Protein AF-A0A2M8Q9L0-F1 (afdb_monomer_lite)

Structure (mmCIF, N/CA/C/O backbone):
data_AF-A0A2M8Q9L0-F1
#
_entry.id   AF-A0A2M8Q9L0-F1
#
loop_
_atom_site.group_PDB
_atom_site.id
_atom_si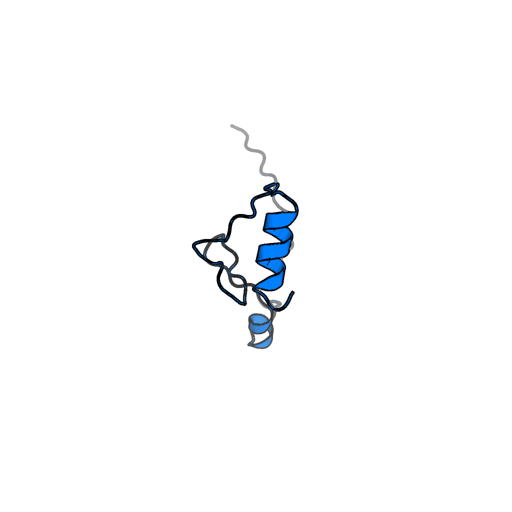te.type_symbol
_atom_site.label_atom_id
_atom_site.label_alt_id
_atom_site.label_comp_id
_atom_site.label_asym_id
_atom_site.label_entity_id
_atom_site.label_seq_id
_atom_site.pdbx_PDB_ins_code
_atom_site.Cartn_x
_atom_site.Cartn_y
_atom_site.Cartn_z
_atom_site.occupancy
_atom_site.B_iso_or_equiv
_atom_site.auth_seq_id
_atom_site.auth_comp_id
_atom_site.auth_asym_id
_atom_site.auth_atom_id
_atom_site.pdbx_PDB_model_num
ATOM 1 N N . MET A 1 1 ? -0.079 10.446 -54.856 1.00 35.31 1 MET A N 1
ATOM 2 C CA . MET A 1 1 ? 0.571 9.661 -53.784 1.00 35.31 1 MET A CA 1
ATOM 3 C C . MET A 1 1 ? 1.822 10.414 -53.358 1.00 35.31 1 MET A C 1
ATOM 5 O O . MET A 1 1 ? 2.715 10.554 -54.178 1.00 35.31 1 MET A O 1
ATOM 9 N N . ASN A 1 2 ? 1.869 10.963 -52.145 1.00 40.16 2 ASN A N 1
ATOM 10 C CA . ASN A 1 2 ? 3.086 11.559 -51.586 1.00 40.16 2 ASN A CA 1
ATOM 11 C C . ASN A 1 2 ? 3.147 11.199 -50.098 1.00 40.16 2 ASN A C 1
ATOM 13 O O . ASN A 1 2 ? 2.294 11.634 -49.329 1.00 40.16 2 ASN A O 1
ATOM 17 N N . GLY A 1 3 ? 4.108 10.357 -49.724 1.00 42.12 3 GLY A N 1
ATOM 18 C CA . GLY A 1 3 ? 4.418 10.045 -48.335 1.00 42.12 3 GLY A CA 1
ATOM 19 C C . GLY A 1 3 ? 5.735 10.712 -47.960 1.00 42.12 3 GLY A C 1
ATOM 20 O O . GLY A 1 3 ? 6.795 10.237 -48.362 1.00 42.12 3 GLY A O 1
ATOM 21 N N . SER A 1 4 ? 5.662 11.803 -47.197 1.00 48.38 4 SER A N 1
ATOM 22 C CA . SER A 1 4 ? 6.824 12.453 -46.584 1.00 48.38 4 SER A CA 1
ATOM 23 C C . SER A 1 4 ? 7.430 11.521 -45.533 1.00 48.38 4 SER A C 1
ATOM 25 O O . SER A 1 4 ? 6.831 11.289 -44.483 1.00 48.38 4 SER A O 1
ATOM 27 N N . LYS A 1 5 ? 8.612 10.967 -45.818 1.00 55.16 5 LYS A N 1
ATOM 28 C CA . LYS A 1 5 ? 9.391 10.178 -44.859 1.00 55.16 5 LYS A CA 1
ATOM 29 C C . LYS A 1 5 ? 10.128 11.140 -43.929 1.00 55.16 5 LYS A C 1
ATOM 31 O O . LYS A 1 5 ? 11.167 11.676 -44.297 1.00 55.16 5 LYS A O 1
ATOM 36 N N . ASN A 1 6 ? 9.599 11.341 -42.726 1.00 59.81 6 ASN A N 1
ATOM 37 C CA . ASN A 1 6 ? 10.377 11.912 -41.630 1.00 59.81 6 ASN A CA 1
ATOM 38 C C . ASN A 1 6 ? 11.412 10.862 -41.209 1.00 59.81 6 ASN A C 1
ATOM 40 O O . ASN A 1 6 ? 11.105 9.962 -40.429 1.00 59.81 6 ASN A O 1
ATOM 44 N N . ALA A 1 7 ? 12.602 10.924 -41.805 1.00 61.00 7 ALA A N 1
ATOM 45 C CA . ALA A 1 7 ? 13.723 10.076 -41.437 1.00 61.00 7 ALA A CA 1
ATOM 46 C C . ALA A 1 7 ? 14.134 10.411 -39.997 1.00 61.00 7 ALA A C 1
ATOM 48 O O . ALA A 1 7 ? 14.567 11.527 -39.707 1.00 61.00 7 ALA A O 1
ATOM 49 N N . LEU A 1 8 ? 13.939 9.454 -39.091 1.00 61.19 8 LEU A N 1
ATOM 50 C CA . LEU A 1 8 ? 14.536 9.481 -37.762 1.00 61.19 8 LEU A CA 1
ATOM 51 C C . LEU A 1 8 ? 16.055 9.572 -37.955 1.00 61.19 8 LEU A C 1
ATOM 53 O O . LEU A 1 8 ? 16.621 8.798 -38.722 1.00 61.19 8 LEU A O 1
ATOM 57 N N . GLN A 1 9 ? 16.681 10.560 -37.321 1.00 58.84 9 GLN A N 1
ATOM 58 C CA . GLN A 1 9 ? 18.130 10.737 -37.323 1.00 58.84 9 GLN A CA 1
ATOM 59 C C . GLN A 1 9 ? 18.754 9.477 -36.709 1.00 58.84 9 GLN A C 1
ATOM 61 O O . GLN A 1 9 ? 18.646 9.259 -35.503 1.00 58.84 9 GLN A O 1
ATOM 66 N N . ASP A 1 10 ? 19.344 8.629 -37.548 1.00 65.00 10 ASP A N 1
ATOM 67 C CA . ASP A 1 10 ? 20.111 7.462 -37.127 1.00 65.00 10 ASP A CA 1
ATOM 68 C C . ASP A 1 10 ? 21.438 7.960 -36.550 1.00 65.00 10 ASP A C 1
ATOM 70 O O . ASP A 1 10 ? 22.398 8.239 -37.269 1.00 65.00 10 ASP A O 1
ATOM 74 N N . THR A 1 11 ? 21.472 8.181 -35.237 1.00 63.12 11 THR A N 1
ATOM 75 C CA . THR A 1 11 ? 22.715 8.451 -34.515 1.00 63.12 11 THR A CA 1
ATOM 76 C C . THR A 1 11 ? 23.448 7.123 -34.359 1.00 63.12 11 THR A C 1
ATOM 78 O O . THR A 1 11 ? 23.410 6.516 -33.288 1.00 63.12 11 THR A O 1
ATOM 81 N N . GLY A 1 12 ? 24.029 6.651 -35.463 1.00 61.31 12 GLY A N 1
ATOM 82 C CA . GLY A 1 12 ? 24.723 5.376 -35.571 1.00 61.31 12 GLY A CA 1
ATOM 83 C C . GLY A 1 12 ? 25.786 5.237 -34.490 1.00 61.31 12 GLY A C 1
ATOM 84 O O . GLY A 1 12 ? 26.853 5.844 -34.561 1.00 61.31 12 GLY A O 1
ATOM 85 N N . ARG A 1 13 ? 25.465 4.450 -33.467 1.00 67.88 13 ARG A N 1
ATOM 86 C CA . ARG A 1 13 ? 26.438 3.909 -32.528 1.00 67.88 13 ARG A CA 1
ATOM 87 C C . ARG A 1 13 ? 26.955 2.615 -33.141 1.00 67.88 13 ARG A C 1
ATOM 89 O O . ARG A 1 13 ? 26.139 1.789 -33.549 1.00 67.88 13 ARG A O 1
ATOM 96 N N . ASP A 1 14 ? 28.273 2.473 -33.229 1.00 76.25 14 ASP A N 1
ATOM 97 C CA . ASP A 1 14 ? 28.893 1.257 -33.749 1.00 76.25 14 ASP A CA 1
ATOM 98 C C . ASP A 1 14 ? 28.439 0.056 -32.892 1.00 76.25 14 ASP A C 1
ATOM 100 O O . ASP A 1 14 ? 28.518 0.142 -31.659 1.00 76.25 14 ASP A O 1
ATOM 104 N N . PRO A 1 15 ? 27.896 -1.026 -33.483 1.00 71.12 15 PRO A N 1
ATOM 105 C CA . PRO A 1 15 ? 27.579 -2.244 -32.740 1.00 71.12 15 PRO A CA 1
ATOM 106 C C . PRO A 1 15 ? 28.790 -2.828 -31.997 1.00 71.12 15 PRO A C 1
ATOM 108 O O . PRO A 1 15 ? 28.588 -3.481 -30.974 1.00 71.12 15 PRO A O 1
ATOM 111 N N . ASP A 1 16 ? 30.014 -2.544 -32.450 1.00 81.06 16 ASP A N 1
ATOM 112 C CA . ASP A 1 16 ? 31.251 -2.988 -31.803 1.00 81.06 16 ASP A CA 1
ATOM 113 C C . ASP A 1 16 ? 31.625 -2.132 -30.565 1.00 81.06 16 ASP A C 1
ATOM 115 O O . ASP A 1 16 ? 32.418 -2.564 -29.732 1.00 81.06 16 ASP A O 1
ATOM 119 N N . ASP A 1 17 ? 30.995 -0.960 -30.381 1.00 80.94 17 ASP A N 1
ATOM 120 C CA . ASP A 1 17 ? 31.113 -0.082 -29.196 1.00 80.94 17 ASP A CA 1
ATOM 121 C C . ASP A 1 17 ? 29.997 -0.336 -28.147 1.00 80.94 17 ASP A C 1
ATOM 123 O O . ASP A 1 17 ? 29.706 0.503 -27.269 1.00 80.94 17 ASP A O 1
ATOM 127 N N . ALA A 1 18 ? 29.289 -1.465 -28.257 1.00 82.06 18 ALA A N 1
ATOM 128 C CA . ALA A 1 18 ? 28.281 -1.871 -27.285 1.00 82.06 18 ALA A CA 1
ATOM 129 C C . ALA A 1 18 ? 28.942 -2.335 -25.971 1.00 82.06 18 ALA A C 1
ATOM 131 O O . ALA A 1 18 ? 29.969 -3.010 -25.991 1.00 82.06 18 ALA A O 1
ATOM 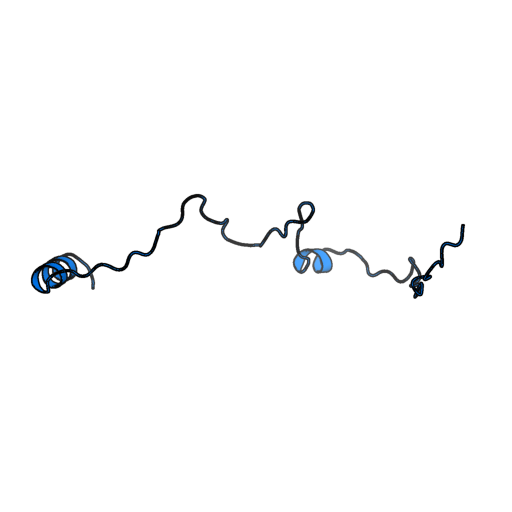132 N N . PRO A 1 19 ? 28.375 -1.990 -24.802 1.00 82.75 19 PRO A N 1
ATOM 133 C CA . PRO A 1 19 ? 28.876 -2.509 -23.538 1.00 82.75 19 PRO A CA 1
ATOM 1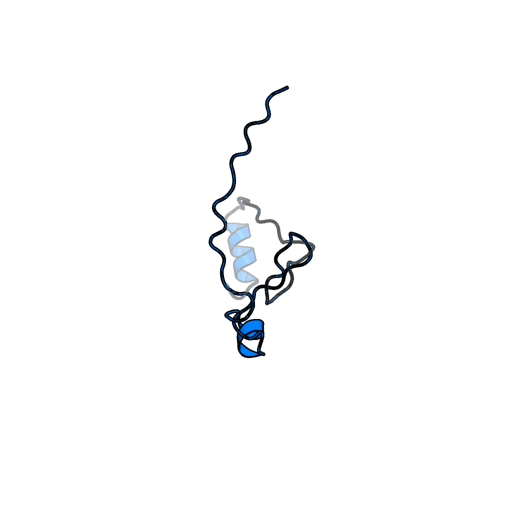34 C C . PRO A 1 19 ? 28.626 -4.018 -23.429 1.00 82.75 19 PRO A C 1
ATOM 136 O O . PRO A 1 19 ? 27.594 -4.519 -23.879 1.00 82.75 19 PRO A O 1
ATOM 139 N N . GLU A 1 20 ? 29.535 -4.712 -22.750 1.00 87.12 20 GLU A N 1
ATOM 140 C CA . GLU A 1 20 ? 29.382 -6.130 -22.428 1.00 87.12 20 GLU A CA 1
ATOM 141 C C . GLU A 1 20 ? 28.178 -6.365 -21.502 1.00 87.12 20 GLU A C 1
ATOM 143 O O . GLU A 1 20 ? 27.920 -5.602 -20.564 1.00 87.12 20 GLU A O 1
ATOM 148 N N . LEU A 1 21 ? 27.443 -7.450 -21.758 1.00 89.06 21 LEU A N 1
ATOM 149 C CA . LEU A 1 21 ? 26.323 -7.902 -20.929 1.00 89.06 21 LEU A CA 1
ATOM 150 C C . LEU A 1 21 ? 26.828 -8.882 -19.866 1.00 89.06 21 LEU A C 1
ATOM 152 O O . LEU A 1 21 ? 26.526 -10.073 -19.903 1.00 89.06 21 LEU A O 1
ATOM 156 N N . ASP A 1 22 ? 27.645 -8.378 -18.948 1.00 90.62 22 ASP A N 1
ATOM 157 C CA . ASP A 1 22 ? 28.209 -9.154 -17.845 1.00 90.62 22 ASP A CA 1
ATOM 158 C C . ASP A 1 22 ? 27.223 -9.334 -16.671 1.00 90.62 22 ASP A C 1
ATOM 160 O O . ASP A 1 22 ? 26.116 -8.787 -16.645 1.00 90.62 22 ASP A O 1
ATOM 164 N N . ASP A 1 23 ? 27.618 -10.113 -15.661 1.00 90.75 23 ASP A N 1
ATOM 165 C CA . ASP A 1 23 ? 26.780 -10.352 -14.478 1.00 90.75 23 ASP A CA 1
ATOM 166 C C . ASP A 1 23 ? 26.422 -9.041 -13.757 1.00 90.75 23 ASP A C 1
ATOM 168 O O . ASP A 1 23 ? 25.283 -8.858 -13.324 1.00 90.75 23 ASP A O 1
ATOM 172 N N . ALA A 1 24 ? 27.355 -8.082 -13.701 1.00 89.62 24 ALA A N 1
ATOM 173 C CA . ALA A 1 24 ? 27.131 -6.770 -13.098 1.00 89.62 24 ALA A CA 1
ATOM 174 C C . ALA A 1 24 ? 26.057 -5.961 -13.847 1.00 89.62 24 ALA A C 1
ATOM 176 O O . ALA A 1 24 ? 25.281 -5.231 -13.222 1.00 89.62 24 ALA A O 1
ATOM 177 N N 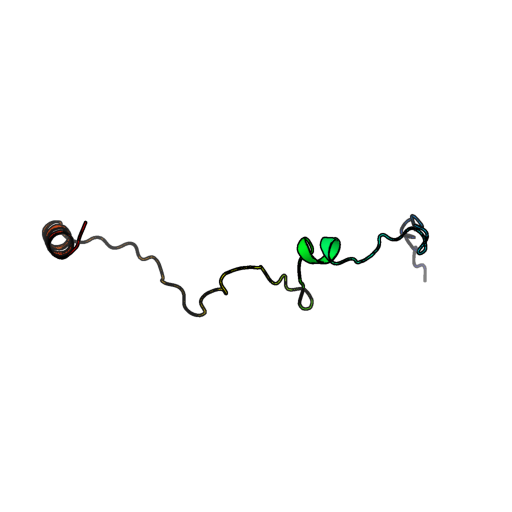. PHE A 1 25 ? 25.970 -6.093 -15.175 1.00 90.38 25 PHE A N 1
ATOM 178 C CA . PHE A 1 25 ? 24.873 -5.549 -15.966 1.00 90.38 25 PHE A CA 1
ATOM 179 C C . PHE A 1 25 ? 23.534 -6.177 -15.562 1.00 90.38 25 PHE A C 1
ATOM 181 O O . PHE A 1 25 ? 22.574 -5.444 -15.308 1.00 90.38 25 PHE A O 1
ATOM 188 N N . PHE A 1 26 ? 23.460 -7.505 -15.451 1.00 87.94 26 PHE A N 1
ATOM 189 C CA . PHE A 1 26 ? 22.217 -8.204 -15.111 1.00 87.94 26 PHE A CA 1
ATOM 190 C C . PHE A 1 26 ? 21.769 -7.996 -13.661 1.00 87.94 26 PHE A C 1
ATOM 192 O O . PHE A 1 26 ? 20.567 -7.951 -13.394 1.00 87.94 26 PHE A O 1
ATOM 199 N N . GLU A 1 27 ? 22.694 -7.813 -12.721 1.00 87.75 27 GLU A N 1
ATOM 200 C CA . GLU A 1 27 ? 22.367 -7.557 -11.316 1.00 87.75 27 GLU A CA 1
ATOM 201 C C . GLU A 1 27 ? 21.568 -6.265 -11.106 1.00 87.75 27 GLU A C 1
ATOM 203 O O . GLU A 1 27 ? 20.702 -6.211 -10.220 1.00 87.75 27 GLU A O 1
ATOM 208 N N . ARG A 1 28 ? 21.848 -5.243 -11.925 1.00 86.31 28 ARG A N 1
ATOM 209 C CA . ARG A 1 28 ? 21.182 -3.930 -11.903 1.00 86.31 28 ARG A CA 1
ATOM 210 C C . ARG A 1 28 ? 20.057 -3.785 -12.928 1.00 86.31 28 ARG A C 1
ATOM 212 O O . ARG A 1 28 ? 19.318 -2.807 -12.859 1.00 86.31 28 ARG A O 1
ATOM 219 N N . ALA A 1 29 ? 19.942 -4.707 -13.879 1.00 88.62 29 ALA A N 1
ATOM 220 C CA . ALA A 1 29 ? 18.952 -4.626 -14.942 1.00 88.62 29 ALA A CA 1
ATOM 221 C C . ALA A 1 29 ? 17.529 -4.914 -14.437 1.00 88.62 29 ALA A C 1
ATOM 223 O O . ALA A 1 29 ? 17.291 -5.760 -13.570 1.00 88.62 29 ALA A O 1
ATOM 224 N N . ASP A 1 30 ? 16.561 -4.236 -15.048 1.00 90.25 30 ASP A N 1
ATOM 225 C CA . ASP A 1 30 ? 15.143 -4.518 -14.871 1.00 90.25 30 ASP A CA 1
ATOM 226 C C . ASP A 1 30 ? 14.715 -5.707 -15.743 1.00 90.25 30 ASP A C 1
ATOM 228 O O . ASP A 1 30 ? 14.971 -5.746 -16.948 1.00 90.25 30 ASP A O 1
ATOM 232 N N . ARG A 1 31 ? 14.013 -6.681 -15.151 1.00 89.06 31 ARG A N 1
ATOM 233 C CA . ARG A 1 31 ? 13.486 -7.838 -15.888 1.00 89.06 31 ARG A CA 1
ATOM 234 C C . ARG A 1 31 ? 12.103 -7.530 -16.449 1.00 89.06 31 ARG A C 1
ATOM 236 O O . ARG A 1 31 ? 11.186 -7.229 -15.689 1.00 89.06 31 ARG A O 1
ATOM 243 N N . PHE A 1 32 ? 11.921 -7.726 -17.749 1.00 90.25 32 PHE A N 1
ATOM 244 C CA . PHE A 1 32 ? 10.625 -7.601 -18.416 1.00 90.25 32 PHE A CA 1
ATOM 245 C C . PHE A 1 32 ? 10.098 -8.952 -18.915 1.00 90.25 32 PHE A C 1
ATOM 247 O O . PHE A 1 32 ? 10.864 -9.853 -19.253 1.00 90.25 32 PHE A O 1
ATOM 254 N N . ASP A 1 33 ? 8.774 -9.074 -18.950 1.00 88.38 33 ASP A N 1
ATOM 255 C CA . ASP A 1 33 ? 8.009 -10.152 -19.577 1.00 88.38 33 ASP A CA 1
ATOM 256 C C . ASP A 1 33 ? 7.006 -9.499 -20.544 1.00 88.38 33 ASP A C 1
ATOM 258 O O . ASP A 1 33 ? 5.977 -8.950 -20.131 1.00 88.38 33 ASP A O 1
ATOM 262 N N . GLY A 1 34 ? 7.386 -9.408 -21.823 1.00 90.88 34 GLY A N 1
ATOM 263 C CA . GLY A 1 34 ? 6.727 -8.532 -22.795 1.00 90.88 34 GLY A CA 1
ATOM 264 C C . GLY A 1 34 ? 6.759 -7.060 -22.337 1.00 90.88 34 GLY A C 1
ATOM 265 O O . GLY A 1 34 ? 7.828 -6.557 -21.999 1.00 90.88 34 GLY A O 1
ATOM 266 N N . PRO A 1 35 ? 5.616 -6.351 -22.278 1.00 90.31 35 PRO A N 1
ATOM 267 C CA . PRO A 1 35 ? 5.555 -4.977 -21.770 1.00 90.31 35 PRO A CA 1
ATOM 268 C C . PRO A 1 35 ? 5.555 -4.887 -20.230 1.00 90.31 35 PRO A C 1
ATOM 270 O O . PRO A 1 35 ? 5.483 -3.788 -19.677 1.00 90.31 35 PRO A O 1
ATOM 273 N N . ARG A 1 36 ? 5.577 -6.018 -19.505 1.00 88.12 36 ARG A N 1
ATOM 274 C CA . ARG A 1 36 ? 5.413 -6.049 -18.045 1.00 88.12 36 ARG A CA 1
ATOM 275 C C . ARG A 1 36 ? 6.758 -6.058 -17.323 1.00 88.12 36 ARG A C 1
ATOM 277 O O . ARG A 1 36 ? 7.505 -7.024 -17.426 1.00 88.12 36 ARG A O 1
ATOM 284 N N . LEU A 1 37 ? 7.010 -5.041 -16.499 1.00 88.25 37 LEU A N 1
ATOM 285 C CA . LEU A 1 37 ? 8.141 -5.016 -15.566 1.00 88.25 37 LEU A CA 1
ATOM 286 C C . LEU A 1 37 ? 7.920 -6.000 -14.402 1.00 88.25 37 LEU A C 1
ATOM 288 O O . LEU A 1 37 ? 6.957 -5.877 -13.638 1.00 88.25 37 LEU A O 1
ATOM 292 N N . ILE A 1 38 ? 8.839 -6.948 -14.234 1.00 86.56 38 ILE A N 1
ATOM 293 C CA . ILE A 1 38 ? 8.883 -7.894 -13.119 1.00 86.56 38 ILE A CA 1
ATOM 294 C C . ILE A 1 38 ? 9.697 -7.275 -11.982 1.00 86.56 38 ILE A C 1
ATOM 296 O O . ILE A 1 38 ? 10.926 -7.292 -11.983 1.00 86.56 38 ILE A O 1
ATOM 300 N N . ARG A 1 39 ? 8.999 -6.729 -10.981 1.00 85.25 39 ARG A N 1
ATOM 301 C CA . ARG A 1 39 ? 9.640 -6.149 -9.794 1.00 85.25 39 ARG A CA 1
ATOM 302 C C . ARG A 1 39 ? 10.272 -7.235 -8.924 1.00 85.25 39 ARG A C 1
ATOM 304 O O . ARG A 1 39 ? 9.636 -8.244 -8.625 1.00 85.25 39 ARG A O 1
ATOM 311 N N . ARG A 1 40 ? 11.506 -6.992 -8.475 1.00 81.88 40 ARG A N 1
ATOM 312 C CA . ARG A 1 40 ? 12.183 -7.822 -7.466 1.00 81.88 40 ARG A CA 1
ATOM 313 C C . ARG A 1 40 ? 11.465 -7.676 -6.113 1.00 81.88 40 ARG A C 1
ATOM 315 O O . ARG A 1 40 ? 10.958 -6.601 -5.796 1.00 81.88 40 ARG A O 1
ATOM 322 N N . GLY A 1 41 ? 11.440 -8.738 -5.308 1.00 82.81 41 GLY A N 1
ATOM 323 C CA . GLY A 1 41 ? 10.868 -8.726 -3.955 1.00 82.81 41 GLY A CA 1
ATOM 324 C C . GLY A 1 41 ? 9.580 -9.540 -3.806 1.00 82.81 41 GLY A C 1
ATOM 325 O O . GLY A 1 41 ? 9.337 -10.487 -4.553 1.00 82.81 41 GLY A O 1
ATOM 326 N N . ARG A 1 42 ? 8.773 -9.211 -2.787 1.00 80.12 42 ARG A N 1
ATOM 327 C CA . ARG A 1 42 ? 7.552 -9.961 -2.450 1.00 80.12 42 ARG A CA 1
ATOM 328 C C . ARG A 1 42 ? 6.531 -9.860 -3.596 1.00 80.12 42 ARG A C 1
ATOM 330 O O . ARG A 1 42 ? 6.145 -8.740 -3.939 1.00 80.12 42 ARG A O 1
ATOM 337 N N . PRO A 1 43 ? 6.045 -10.995 -4.137 1.00 80.44 43 PRO A N 1
ATOM 338 C CA . PRO A 1 43 ? 4.968 -10.990 -5.116 1.00 80.44 43 PRO A CA 1
ATOM 339 C C . PRO A 1 43 ? 3.744 -10.228 -4.594 1.00 80.44 43 PRO A C 1
ATOM 341 O O . PRO A 1 43 ? 3.461 -10.276 -3.389 1.00 80.44 43 PRO A O 1
ATOM 344 N N . PRO A 1 44 ? 3.000 -9.526 -5.465 1.00 78.94 44 PRO A N 1
ATOM 345 C CA . PRO A 1 44 ? 1.747 -8.916 -5.056 1.00 78.94 44 PRO A CA 1
ATOM 346 C C . PRO A 1 44 ? 0.803 -10.008 -4.541 1.00 78.94 44 PRO A C 1
ATOM 348 O O . PRO A 1 44 ? 0.638 -11.040 -5.184 1.00 78.94 44 PRO A O 1
ATOM 351 N N . ALA A 1 45 ? 0.179 -9.777 -3.386 1.00 84.88 45 ALA A N 1
ATOM 352 C CA . ALA A 1 45 ? -0.873 -10.664 -2.905 1.00 84.88 45 ALA A CA 1
ATOM 353 C C . ALA A 1 45 ? -2.043 -10.654 -3.901 1.00 84.88 45 ALA A C 1
ATOM 355 O O . ALA A 1 45 ? -2.477 -9.571 -4.308 1.00 84.88 45 ALA A O 1
ATOM 356 N N . GLU A 1 46 ? -2.541 -11.840 -4.262 1.00 85.62 46 GLU A N 1
ATOM 357 C CA . GLU A 1 46 ? -3.709 -11.998 -5.141 1.00 85.62 46 GLU A CA 1
ATOM 358 C C . GLU A 1 46 ? -4.947 -11.336 -4.530 1.00 85.62 46 GLU A C 1
ATOM 360 O O . GLU A 1 46 ? -5.664 -10.597 -5.201 1.00 85.62 46 GLU A O 1
ATOM 365 N N . VAL A 1 47 ? -5.139 -11.525 -3.222 1.00 88.62 47 VAL A N 1
ATOM 366 C CA . VAL A 1 47 ? -6.197 -10.884 -2.440 1.00 88.62 47 VAL A CA 1
ATOM 367 C C . VAL A 1 47 ? -5.569 -9.903 -1.462 1.00 88.62 47 VAL A C 1
ATOM 369 O O . VAL A 1 47 ? -4.767 -10.269 -0.600 1.00 88.62 47 VAL A O 1
ATOM 372 N N . ARG A 1 48 ? -5.938 -8.628 -1.593 1.00 87.81 48 ARG A N 1
ATOM 373 C CA . ARG A 1 48 ? -5.489 -7.555 -0.701 1.00 87.81 48 ARG A CA 1
ATOM 374 C C . ARG A 1 48 ? -6.558 -7.266 0.342 1.00 87.81 48 ARG A C 1
ATOM 376 O O . ARG A 1 48 ? -7.749 -7.293 0.045 1.00 87.81 48 ARG A O 1
ATOM 383 N N . LYS A 1 49 ? -6.122 -6.937 1.558 1.00 90.88 49 LYS A N 1
ATOM 384 C CA . LYS A 1 49 ? -7.019 -6.391 2.581 1.00 90.88 49 LYS A CA 1
ATOM 385 C C . LYS A 1 49 ? -7.595 -5.068 2.074 1.00 90.88 49 LYS A C 1
ATOM 387 O O . LYS A 1 49 ? -6.850 -4.235 1.560 1.00 90.88 49 LYS A O 1
ATOM 392 N N . VAL A 1 50 ? -8.899 -4.883 2.238 1.00 91.56 50 VAL A N 1
ATOM 393 C CA . VAL A 1 50 ? -9.584 -3.631 1.904 1.00 91.56 50 VAL A CA 1
ATOM 394 C C . VAL A 1 50 ? -9.664 -2.785 3.168 1.00 91.56 50 VAL A C 1
ATOM 396 O O . VAL A 1 50 ? -10.168 -3.245 4.191 1.00 91.56 50 VAL A O 1
ATOM 399 N N . SER A 1 51 ? -9.147 -1.558 3.114 1.00 93.06 51 SER A N 1
ATOM 400 C CA . SER A 1 51 ? -9.327 -0.590 4.196 1.00 93.06 51 SER A CA 1
ATOM 401 C C . SER A 1 51 ? -10.770 -0.088 4.196 1.00 93.06 51 SER A C 1
ATOM 403 O O . SER A 1 51 ? -11.230 0.443 3.185 1.00 93.06 51 SER A O 1
ATOM 405 N N . LEU A 1 52 ? -11.461 -0.222 5.327 1.00 92.56 52 LEU A N 1
ATOM 406 C CA . LEU A 1 52 ? -12.813 0.292 5.526 1.00 92.56 52 LEU A CA 1
ATOM 407 C C . LEU A 1 52 ? -12.795 1.339 6.645 1.00 92.56 52 LEU A C 1
ATOM 409 O O . LEU A 1 52 ? -12.166 1.127 7.680 1.00 92.56 52 LEU A O 1
ATOM 413 N N . THR A 1 53 ? -13.502 2.453 6.457 1.00 93.94 53 THR A N 1
ATOM 414 C CA . THR A 1 53 ? -13.728 3.446 7.515 1.00 93.94 53 THR A CA 1
ATOM 415 C C . THR A 1 53 ? -15.096 3.205 8.142 1.00 93.94 53 THR A C 1
ATOM 417 O O . THR A 1 53 ? -16.115 3.355 7.474 1.00 93.94 53 THR A O 1
ATOM 420 N N . VAL A 1 54 ? -15.118 2.849 9.426 1.00 93.06 54 VAL A N 1
ATOM 421 C CA . VAL A 1 54 ? -16.341 2.601 10.206 1.00 93.06 54 VAL A CA 1
ATOM 422 C C . VAL A 1 54 ? -16.255 3.372 11.515 1.00 93.06 54 VAL A C 1
ATOM 424 O O . VAL A 1 54 ? -15.172 3.515 12.083 1.00 93.06 54 VAL A O 1
ATOM 427 N N . ARG A 1 55 ? -17.394 3.886 11.983 1.00 94.62 55 ARG A N 1
ATOM 428 C CA . ARG A 1 55 ? -17.523 4.474 13.317 1.00 94.62 55 ARG A CA 1
ATOM 429 C C . ARG A 1 55 ? -18.132 3.435 14.249 1.00 94.62 55 ARG A C 1
ATOM 431 O O . ARG A 1 55 ? -19.146 2.837 13.905 1.00 94.62 55 ARG A O 1
ATOM 438 N N . PHE A 1 56 ? -17.505 3.251 15.401 1.00 94.44 56 PHE A N 1
ATOM 439 C CA . PHE A 1 56 ? -18.001 2.417 16.489 1.00 94.44 56 PHE A CA 1
ATOM 440 C C . PHE A 1 56 ? -18.268 3.298 17.705 1.00 94.44 56 PHE A C 1
ATOM 442 O O . PHE A 1 56 ? -17.648 4.358 17.839 1.00 94.44 56 PHE A O 1
ATOM 449 N N . ASP A 1 57 ? -19.163 2.849 18.581 1.00 97.44 57 ASP A N 1
ATOM 450 C CA . ASP A 1 57 ? -19.356 3.485 19.879 1.00 97.44 57 ASP A CA 1
ATOM 451 C C . ASP A 1 57 ? -18.084 3.373 20.738 1.00 97.44 57 ASP A C 1
ATOM 453 O O . ASP A 1 57 ? -17.331 2.399 20.595 1.00 97.44 57 ASP A O 1
ATOM 457 N N . PRO A 1 58 ? -17.827 4.341 21.637 1.00 96.00 58 PRO A N 1
ATOM 458 C CA . PRO A 1 58 ? -16.632 4.351 22.481 1.00 96.00 58 PRO A CA 1
ATOM 459 C C . PRO A 1 58 ? -16.421 3.047 23.260 1.00 96.00 58 PRO A C 1
ATOM 461 O O . PRO A 1 58 ? -15.318 2.503 23.240 1.00 96.00 58 PRO A O 1
ATOM 464 N N . ASP A 1 59 ? -17.486 2.490 23.840 1.00 96.19 59 ASP A N 1
ATOM 465 C CA . ASP A 1 59 ? -17.433 1.269 24.656 1.00 96.19 59 ASP A CA 1
ATOM 466 C C . ASP A 1 59 ? -16.931 0.054 23.853 1.00 96.19 59 ASP A C 1
ATOM 468 O O . ASP A 1 59 ? -16.197 -0.795 24.360 1.00 96.19 59 ASP A O 1
ATOM 472 N N . ILE A 1 60 ? -17.269 -0.011 22.561 1.00 94.12 60 ILE A N 1
ATOM 473 C CA . ILE A 1 60 ? -16.806 -1.068 21.651 1.00 94.12 60 ILE A CA 1
ATOM 474 C C . ILE A 1 60 ? -15.314 -0.904 21.341 1.00 94.12 60 ILE A C 1
ATOM 476 O O . ILE A 1 60 ? -14.576 -1.888 21.269 1.00 94.12 60 ILE A O 1
ATOM 480 N N . ILE A 1 61 ? -14.846 0.338 21.185 1.00 93.06 61 ILE A N 1
ATOM 481 C CA . ILE A 1 61 ? -13.424 0.636 20.973 1.00 93.06 61 ILE A CA 1
ATOM 482 C C . ILE A 1 61 ? -12.612 0.230 22.208 1.00 93.06 61 ILE A C 1
ATOM 484 O O . ILE A 1 61 ? -11.557 -0.393 22.066 1.00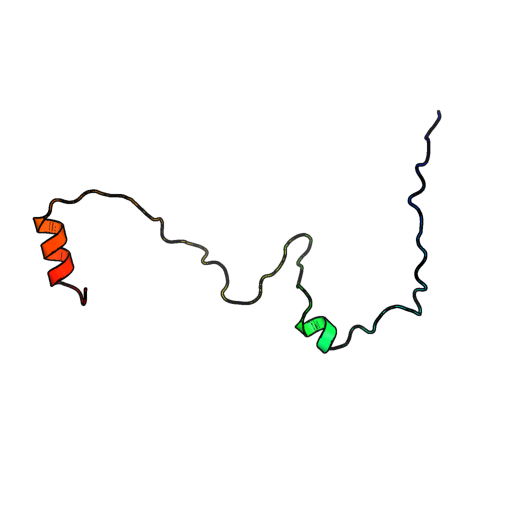 93.06 61 ILE A O 1
ATOM 488 N N . GLU A 1 62 ? -13.094 0.557 23.408 1.00 93.75 62 GLU A N 1
ATOM 489 C CA . GLU A 1 62 ? -12.446 0.180 24.667 1.00 93.75 62 GLU A CA 1
ATOM 490 C C . GLU A 1 62 ? -12.384 -1.337 24.847 1.00 93.75 62 GLU A C 1
ATOM 492 O O . GLU A 1 62 ? -11.317 -1.873 25.157 1.00 93.75 62 GLU A O 1
ATOM 497 N N . ALA A 1 63 ? -13.483 -2.041 24.559 1.00 93.94 63 ALA A N 1
ATOM 498 C CA . ALA A 1 63 ? -13.525 -3.498 24.607 1.00 93.94 63 ALA A CA 1
ATOM 499 C C . ALA A 1 63 ? -12.483 -4.136 23.671 1.00 93.94 63 ALA A C 1
ATOM 501 O O . ALA A 1 63 ? -11.741 -5.022 24.094 1.00 93.94 63 ALA A O 1
ATOM 502 N N . PHE A 1 64 ? -12.354 -3.664 22.424 1.00 92.31 64 PHE A N 1
ATOM 503 C CA . PHE A 1 64 ? -11.340 -4.194 21.504 1.00 92.31 64 PHE A CA 1
ATOM 504 C C . PHE A 1 64 ? -9.912 -3.918 21.976 1.00 92.31 64 PHE A C 1
ATOM 506 O O . PHE A 1 64 ? -9.068 -4.814 21.911 1.00 92.31 64 PHE A O 1
ATOM 513 N N . ARG A 1 65 ? -9.638 -2.719 22.504 1.00 91.12 65 ARG A N 1
ATOM 514 C CA . ARG A 1 65 ? -8.318 -2.378 23.059 1.00 91.12 65 ARG A CA 1
ATOM 515 C C . ARG A 1 65 ? -7.935 -3.273 24.234 1.00 91.12 65 ARG A C 1
ATOM 517 O O . ARG A 1 65 ? -6.793 -3.707 24.299 1.00 91.12 65 ARG A O 1
ATOM 524 N N . ALA A 1 66 ? -8.881 -3.591 25.117 1.00 93.12 66 ALA A N 1
ATOM 525 C CA . ALA A 1 66 ? -8.637 -4.473 26.258 1.00 93.12 66 ALA A CA 1
ATOM 526 C C . ALA A 1 66 ? -8.234 -5.903 25.846 1.00 93.12 66 ALA A C 1
ATOM 528 O O . ALA A 1 66 ? -7.544 -6.589 26.597 1.00 93.12 66 ALA A O 1
ATOM 529 N N . THR A 1 67 ? -8.646 -6.358 24.658 1.00 89.94 67 THR A N 1
ATOM 530 C CA . THR A 1 67 ? -8.357 -7.718 24.167 1.00 89.94 67 THR A CA 1
ATOM 531 C C . THR A 1 67 ? -7.015 -7.872 23.442 1.00 89.94 67 THR A C 1
ATOM 533 O O . THR A 1 67 ? -6.656 -8.993 23.082 1.00 89.94 67 THR A O 1
ATOM 536 N N . GLY A 1 68 ? -6.264 -6.787 23.215 1.00 82.75 68 GLY A N 1
ATOM 537 C CA . GLY A 1 68 ? -5.029 -6.805 22.426 1.00 82.7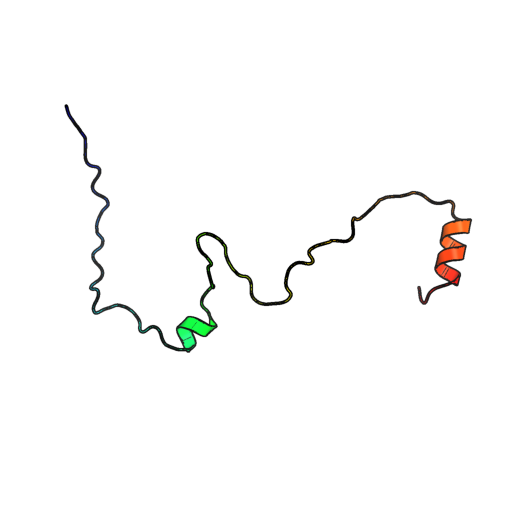5 68 GLY A CA 1
ATOM 538 C C . GLY A 1 68 ? -3.846 -6.094 23.097 1.00 82.75 68 GLY A C 1
ATOM 539 O O . GLY A 1 68 ? -4.018 -5.410 24.100 1.00 82.75 68 GLY A O 1
ATOM 540 N N . PRO A 1 69 ? -2.627 -6.222 22.540 1.00 77.06 69 PRO A N 1
ATOM 541 C CA . PRO A 1 69 ? -1.419 -5.566 23.055 1.00 77.06 69 PRO A CA 1
ATOM 542 C C . PRO A 1 69 ? -1.381 -4.032 22.870 1.00 77.06 69 PRO A C 1
ATOM 544 O O . PRO A 1 69 ? -0.348 -3.425 23.152 1.00 77.06 69 PRO A O 1
ATOM 547 N N . GLY A 1 70 ? -2.485 -3.412 22.437 1.00 60.00 70 GLY A N 1
ATOM 548 C CA . GLY A 1 70 ? -2.548 -2.012 22.008 1.00 60.00 70 GLY A CA 1
ATOM 549 C C . GLY A 1 70 ? -2.474 -1.877 20.499 1.00 60.00 70 GLY A C 1
ATOM 550 O O . GLY A 1 70 ? -1.394 -2.154 19.935 1.00 60.00 70 GLY A O 1
#

Foldseek 3Di:
DDDDDPDDPCPDDDPVPDDDCDPVVVVPDFDDDVPDTDDPDDDDDPDDDDDDDDDDDPVVVVVVVVVDPD

pLDDT: mean 81.64, std 14.56, range [35.31, 97.44]

InterPro domains:
  IPR025528 BrnA antitoxin of type II toxin-antitoxin system [PF14384] (17-70)

Secondary structure (DSSP, 8-state):
--------------GGGPPP--HHHHHHPPEEETTEEE-SSSPPPSSPPPP------HHHHHHHHHTS--

Sequence (70 aa):
MNGSKNALQDTGRDPDDAPELDDAFFERADRFDGPRLIRRGRPPAEVRKVSLTVRFDPDIIEAFRATGPG

Organism: NCBI:txid2364212

Radius of gyration: 28.12 Å; chains: 1; bounding box: 51×24×80 Å